Protein AF-A0A078JQC7-F1 (afdb_monomer)

Sequence (119 aa):
MILSKIAYSHFVVQSIFRSSDDMTVLDCFKEINLEELVTNPNGHFVHQSIVRRFQTLDVELCRNICSEIVSRKFDFELHDPGYQVFLTCKSVLLKIGKICDHTLLDSVFFLFLHIFTFL

Solvent-accessible surface area (backbone atoms only — not comparable to full-atom values): 6240 Å² total; per-residue (Å²): 79,78,49,35,54,36,84,74,43,18,55,59,51,29,45,40,41,72,71,52,56,70,67,63,37,54,59,55,49,75,51,49,62,65,74,71,15,34,73,24,90,41,8,17,61,30,50,48,31,46,48,61,37,24,58,74,75,38,52,64,62,28,48,53,57,25,50,56,48,48,75,44,48,80,83,18,74,88,37,70,42,24,37,54,37,33,54,49,26,51,53,48,52,55,51,52,50,53,52,52,53,50,54,50,47,52,55,51,48,50,53,51,52,58,57,65,74,76,109

Organism: Brassica napus (NCBI:txid3708)

Structure (mmCIF, N/CA/C/O backbone):
data_AF-A0A078JQC7-F1
#
_entry.id   AF-A0A078JQC7-F1
#
loop_
_atom_site.group_PDB
_atom_site.id
_atom_site.type_symbol
_atom_site.label_atom_id
_atom_site.label_alt_id
_atom_site.label_comp_id
_atom_site.label_asym_id
_atom_site.label_entity_id
_atom_site.label_seq_id
_atom_site.pdbx_PDB_ins_code
_atom_site.Cartn_x
_atom_site.Cartn_y
_atom_site.Cartn_z
_atom_site.occupancy
_atom_site.B_iso_or_equiv
_atom_site.auth_seq_id
_atom_site.auth_comp_id
_atom_site.auth_asym_id
_atom_site.auth_atom_id
_atom_site.pdbx_PDB_model_num
ATOM 1 N N . MET A 1 1 ? 5.475 -13.035 -1.194 1.00 73.38 1 MET A N 1
ATOM 2 C CA . MET A 1 1 ? 4.864 -13.826 -2.279 1.00 73.38 1 MET A CA 1
ATOM 3 C C . MET A 1 1 ? 5.419 -13.351 -3.611 1.00 73.38 1 MET A C 1
ATOM 5 O O . MET A 1 1 ? 5.260 -12.190 -3.945 1.00 73.38 1 MET A O 1
ATOM 9 N N . ILE A 1 2 ? 6.072 -14.223 -4.382 1.00 79.06 2 ILE A N 1
ATOM 10 C CA . ILE A 1 2 ? 6.739 -13.859 -5.650 1.00 79.06 2 ILE A CA 1
ATOM 11 C C . ILE A 1 2 ? 5.777 -13.191 -6.660 1.00 79.06 2 ILE A C 1
ATOM 13 O O . ILE A 1 2 ? 6.164 -12.251 -7.355 1.00 79.06 2 ILE A O 1
ATOM 17 N N . LEU A 1 3 ? 4.505 -13.608 -6.684 1.00 84.19 3 LEU A N 1
ATOM 18 C CA . LEU A 1 3 ? 3.489 -13.114 -7.624 1.00 84.19 3 LEU A CA 1
ATOM 19 C C . LEU A 1 3 ? 3.174 -11.616 -7.499 1.00 84.19 3 LEU A C 1
ATOM 21 O O . LEU A 1 3 ? 2.734 -11.014 -8.475 1.00 84.19 3 LEU A O 1
ATOM 25 N N . SER A 1 4 ? 3.418 -10.991 -6.343 1.00 82.62 4 SER A N 1
ATOM 26 C CA . SER A 1 4 ? 3.096 -9.572 -6.124 1.00 82.62 4 SER A CA 1
ATOM 27 C C . SER A 1 4 ? 3.972 -8.610 -6.930 1.00 82.62 4 SER A C 1
ATOM 29 O O . SER A 1 4 ? 3.619 -7.445 -7.072 1.00 82.62 4 SER A O 1
ATOM 31 N N . LYS A 1 5 ? 5.098 -9.087 -7.470 1.00 89.38 5 LYS A N 1
ATOM 32 C CA . LYS A 1 5 ? 6.096 -8.275 -8.186 1.00 89.38 5 LYS A CA 1
ATOM 33 C C . LYS A 1 5 ? 6.170 -8.590 -9.683 1.00 89.38 5 LYS A C 1
ATOM 35 O O . LYS A 1 5 ? 6.762 -7.835 -10.454 1.00 89.38 5 LYS A O 1
ATOM 40 N N . ILE A 1 6 ? 5.578 -9.707 -10.104 1.00 89.88 6 ILE A N 1
ATOM 41 C CA . ILE A 1 6 ? 5.627 -10.178 -11.490 1.00 89.88 6 ILE A CA 1
ATOM 42 C C . ILE A 1 6 ? 4.557 -9.462 -12.324 1.00 89.88 6 ILE A C 1
ATOM 44 O O . ILE A 1 6 ? 3.413 -9.277 -11.891 1.00 89.88 6 ILE A O 1
ATOM 48 N N . ALA A 1 7 ? 4.934 -9.077 -13.547 1.00 85.94 7 ALA A N 1
ATOM 49 C CA . ALA A 1 7 ? 4.023 -8.494 -14.526 1.00 85.94 7 ALA A CA 1
ATOM 50 C C . ALA A 1 7 ? 2.778 -9.378 -14.706 1.00 85.94 7 ALA A C 1
ATOM 52 O O . ALA A 1 7 ? 2.863 -10.605 -14.704 1.00 85.94 7 ALA A O 1
ATOM 53 N N . TYR A 1 8 ? 1.612 -8.745 -14.826 1.00 88.81 8 TYR A N 1
ATOM 54 C CA . TYR A 1 8 ? 0.280 -9.369 -14.883 1.00 88.81 8 TYR A CA 1
ATOM 55 C C . TYR A 1 8 ? -0.165 -10.149 -13.630 1.00 88.81 8 TYR A C 1
ATOM 57 O O . TYR A 1 8 ? -1.300 -9.994 -13.192 1.00 88.81 8 TYR A O 1
ATOM 65 N N . SER A 1 9 ? 0.718 -10.912 -12.984 1.00 92.38 9 SER A N 1
ATOM 66 C CA . SER A 1 9 ? 0.404 -11.680 -11.767 1.00 92.38 9 SER A CA 1
ATOM 67 C C . SER A 1 9 ? 0.034 -10.776 -10.590 1.00 92.38 9 SER A C 1
ATOM 69 O O . SER A 1 9 ? -0.860 -11.099 -9.809 1.00 92.38 9 SER A O 1
ATOM 71 N N . HIS A 1 10 ? 0.646 -9.593 -10.507 1.00 92.31 10 HIS A N 1
ATOM 72 C CA . HIS A 1 10 ? 0.306 -8.597 -9.494 1.00 92.31 10 HIS A CA 1
ATOM 73 C C . HIS A 1 10 ? -1.165 -8.128 -9.571 1.00 92.31 10 HIS A C 1
ATOM 75 O O . HIS A 1 10 ? -1.690 -7.647 -8.569 1.00 92.31 10 HIS A O 1
ATOM 81 N N . PHE A 1 11 ? -1.870 -8.281 -10.705 1.00 95.50 11 PHE A N 1
ATOM 82 C CA . PHE A 1 11 ? -3.313 -7.999 -10.785 1.00 95.50 11 PHE A CA 1
ATOM 83 C C . PHE A 1 11 ? -4.145 -9.000 -9.986 1.00 95.50 11 PHE A C 1
ATOM 85 O O . PHE A 1 11 ? -5.102 -8.599 -9.328 1.00 95.50 11 PHE A O 1
ATOM 92 N N . VAL A 1 12 ? -3.754 -10.278 -9.984 1.00 95.31 12 VAL A N 1
ATOM 93 C CA . VAL A 1 12 ? -4.419 -11.312 -9.177 1.00 95.31 12 VAL A CA 1
ATOM 94 C C . VAL A 1 12 ? -4.279 -10.969 -7.700 1.00 95.31 12 VAL A C 1
ATOM 96 O O . VAL A 1 12 ? -5.263 -10.943 -6.968 1.00 95.31 12 VAL A O 1
ATOM 99 N N . VAL A 1 13 ? -3.069 -10.595 -7.280 1.00 95.44 13 VAL A N 1
ATOM 100 C CA . VAL A 1 13 ? -2.801 -10.206 -5.891 1.00 95.44 13 VAL A CA 1
ATOM 101 C C . VAL A 1 13 ? -3.591 -8.955 -5.501 1.00 95.44 13 VAL A C 1
ATOM 103 O O . VAL A 1 13 ? -4.217 -8.929 -4.448 1.00 95.44 13 VAL A O 1
ATOM 106 N N . GLN A 1 14 ? -3.644 -7.935 -6.365 1.00 97.19 14 GLN A N 1
ATOM 107 C CA . GLN A 1 14 ? -4.507 -6.769 -6.139 1.00 97.19 14 GLN A CA 1
ATOM 108 C C . GLN A 1 14 ? -5.983 -7.159 -5.999 1.00 97.19 14 GLN A C 1
ATOM 110 O O . GLN A 1 14 ? -6.677 -6.589 -5.160 1.00 97.19 14 GLN A O 1
ATOM 115 N N . SER A 1 15 ? -6.465 -8.111 -6.803 1.00 97.06 15 SER A N 1
ATOM 116 C CA . SER A 1 15 ? -7.849 -8.587 -6.741 1.00 97.06 15 SER A CA 1
ATOM 117 C C . SER A 1 15 ? -8.164 -9.260 -5.408 1.00 97.06 15 SER A C 1
ATOM 119 O O . SER A 1 15 ? -9.243 -9.027 -4.871 1.00 97.06 15 SER A O 1
ATOM 121 N N . ILE A 1 16 ? -7.220 -10.024 -4.845 1.00 96.81 16 ILE A N 1
ATOM 122 C CA . ILE A 1 16 ? -7.374 -10.635 -3.517 1.00 96.81 16 ILE A CA 1
ATOM 123 C C . ILE A 1 16 ? -7.633 -9.545 -2.471 1.00 96.81 16 ILE A C 1
ATOM 125 O O . ILE A 1 16 ? -8.650 -9.569 -1.782 1.00 96.81 16 ILE A O 1
ATOM 129 N N . PHE A 1 17 ? -6.787 -8.512 -2.418 1.00 96.94 17 PHE A N 1
ATOM 130 C CA . PHE A 1 17 ? -6.963 -7.421 -1.450 1.00 96.94 17 PHE A CA 1
ATOM 131 C C . PHE A 1 17 ? -8.214 -6.570 -1.691 1.00 96.94 17 PHE A C 1
ATOM 133 O O . PHE A 1 17 ? -8.708 -5.944 -0.759 1.00 96.94 17 PHE A O 1
ATOM 140 N N . ARG A 1 18 ? -8.742 -6.520 -2.917 1.00 96.00 18 ARG A N 1
ATOM 141 C CA . ARG A 1 18 ? -9.932 -5.716 -3.236 1.00 96.00 18 ARG A CA 1
ATOM 142 C C . ARG A 1 18 ? -11.248 -6.437 -2.991 1.00 96.00 18 ARG A C 1
ATOM 144 O O . ARG A 1 18 ? -12.231 -5.765 -2.696 1.00 96.00 18 ARG A O 1
ATOM 151 N N . SER A 1 19 ? -11.287 -7.751 -3.191 1.00 95.62 19 SER A N 1
ATOM 152 C CA . SER A 1 19 ? -12.556 -8.460 -3.398 1.00 95.62 19 SER A CA 1
ATOM 153 C C . SER A 1 19 ? -12.696 -9.758 -2.615 1.00 95.62 19 SER A C 1
ATOM 155 O O . SER A 1 19 ? -13.802 -10.288 -2.561 1.00 95.62 19 SER A O 1
ATOM 157 N N . SER A 1 20 ? -11.624 -10.277 -2.019 1.00 97.25 20 SER A N 1
ATOM 158 C CA . SER A 1 20 ? -11.719 -11.471 -1.182 1.00 97.25 20 SER A CA 1
ATOM 159 C C . SER A 1 20 ? -12.245 -11.146 0.216 1.00 97.25 20 SER A C 1
ATOM 161 O O . SER A 1 20 ? -12.166 -10.007 0.698 1.00 97.25 20 SER A O 1
ATOM 163 N N . ASP A 1 21 ? -12.769 -12.179 0.867 1.00 97.81 21 ASP A N 1
ATOM 164 C CA . ASP A 1 21 ? -13.162 -12.148 2.269 1.00 97.81 21 ASP A CA 1
ATOM 165 C C . ASP A 1 21 ? -11.969 -11.841 3.193 1.00 97.81 21 ASP A C 1
ATOM 167 O O . ASP A 1 21 ? -10.800 -11.964 2.814 1.00 97.81 21 ASP A O 1
ATOM 171 N N . ASP A 1 22 ? -12.280 -11.423 4.417 1.00 97.94 22 ASP A N 1
ATOM 172 C CA . ASP A 1 22 ? -11.288 -10.953 5.385 1.00 97.94 22 ASP A CA 1
ATOM 173 C C . ASP A 1 22 ? -10.260 -12.036 5.752 1.00 97.94 22 ASP A C 1
ATOM 175 O O . ASP A 1 22 ? -9.075 -11.727 5.880 1.00 97.94 22 ASP A O 1
ATOM 179 N N . MET A 1 23 ? -10.669 -13.307 5.852 1.00 97.25 23 MET A N 1
ATOM 180 C CA . MET A 1 23 ? -9.759 -14.407 6.191 1.00 97.25 23 MET A CA 1
ATOM 181 C C . MET A 1 23 ? -8.734 -14.635 5.081 1.00 97.25 23 MET A C 1
ATOM 183 O O . MET A 1 23 ? -7.532 -14.661 5.346 1.00 97.25 23 MET A O 1
ATOM 187 N N . THR A 1 24 ? -9.189 -14.699 3.828 1.00 97.06 24 THR A N 1
ATOM 188 C CA . THR A 1 24 ? -8.301 -14.822 2.664 1.00 97.06 24 THR A CA 1
ATOM 189 C C . THR A 1 24 ? -7.323 -13.647 2.568 1.00 97.06 24 THR A C 1
ATOM 191 O O . THR A 1 24 ? -6.147 -13.835 2.248 1.00 97.06 24 THR A O 1
ATOM 194 N N . VAL A 1 25 ? -7.780 -12.422 2.856 1.00 97.62 25 VAL A N 1
ATOM 195 C CA . VAL A 1 25 ? -6.921 -11.227 2.870 1.00 97.62 25 VAL A CA 1
ATOM 196 C C . VAL A 1 25 ? -5.832 -11.338 3.935 1.00 97.62 25 VAL A C 1
ATOM 198 O O . VAL A 1 25 ? -4.666 -11.074 3.634 1.00 97.62 25 VAL A O 1
ATOM 201 N N . LEU A 1 26 ? -6.190 -11.735 5.158 1.00 97.12 26 LEU A N 1
ATOM 202 C CA . LEU A 1 26 ? -5.245 -11.874 6.267 1.00 97.12 26 LEU A CA 1
ATOM 203 C C . LEU A 1 26 ? -4.215 -12.975 6.006 1.00 97.12 26 LEU A C 1
ATOM 205 O O . LEU A 1 26 ? -3.029 -12.775 6.265 1.00 97.12 26 LEU A O 1
ATOM 209 N N . ASP A 1 27 ? -4.637 -14.112 5.456 1.00 96.06 27 ASP A N 1
ATOM 210 C CA . ASP A 1 27 ? -3.720 -15.200 5.114 1.00 96.06 27 ASP A CA 1
ATOM 211 C C . ASP A 1 27 ? -2.784 -14.814 3.969 1.00 96.06 27 ASP A C 1
ATOM 213 O O . ASP A 1 27 ? -1.576 -15.027 4.061 1.00 96.06 27 ASP A O 1
ATOM 217 N N . CYS A 1 28 ? -3.298 -14.151 2.930 1.00 95.50 28 CYS A N 1
ATOM 218 C CA . CYS A 1 28 ? -2.458 -13.635 1.852 1.00 95.50 28 CYS A CA 1
ATOM 219 C C . CYS A 1 28 ? -1.452 -12.592 2.362 1.00 95.50 28 CYS A C 1
ATOM 221 O O . CYS A 1 28 ? -0.305 -12.571 1.916 1.00 95.50 28 CYS A O 1
ATOM 223 N N . PHE A 1 29 ? -1.855 -11.739 3.308 1.00 96.19 29 PHE A N 1
ATOM 224 C CA . PHE A 1 29 ? -0.996 -10.700 3.872 1.00 96.19 29 PHE A CA 1
ATOM 225 C C . PHE A 1 29 ? 0.221 -11.266 4.617 1.00 96.19 29 PHE A C 1
ATOM 227 O O . PHE A 1 29 ? 1.315 -10.728 4.458 1.00 96.19 29 PHE A O 1
ATOM 234 N N . LYS A 1 30 ? 0.070 -12.377 5.354 1.00 94.88 30 LYS A N 1
ATOM 235 C CA . LYS A 1 30 ? 1.183 -13.045 6.068 1.00 94.88 30 LYS A CA 1
ATOM 236 C C . LYS A 1 30 ? 2.328 -13.452 5.140 1.00 94.88 30 LYS A C 1
ATOM 238 O O . LYS A 1 30 ? 3.484 -13.461 5.546 1.00 94.88 30 LYS A O 1
ATOM 243 N N . GLU A 1 31 ? 2.010 -13.745 3.883 1.00 94.12 31 GLU A N 1
ATOM 244 C CA . GLU A 1 31 ? 2.978 -14.158 2.869 1.00 94.12 31 GLU A CA 1
ATOM 245 C C . GLU A 1 31 ? 3.646 -12.971 2.157 1.00 94.12 31 GLU A C 1
ATOM 247 O O . GLU A 1 31 ? 4.463 -13.168 1.252 1.00 94.12 31 GLU A O 1
ATOM 252 N N . ILE A 1 32 ? 3.295 -11.721 2.477 1.00 93.12 32 ILE A N 1
ATOM 253 C CA . ILE A 1 32 ? 3.787 -10.529 1.779 1.00 93.12 32 ILE A CA 1
ATOM 254 C C . ILE A 1 32 ? 4.904 -9.842 2.560 1.00 93.12 32 ILE A C 1
ATOM 256 O O . ILE A 1 32 ? 4.734 -9.420 3.696 1.00 93.12 32 ILE A O 1
ATOM 260 N N . ASN A 1 33 ? 6.030 -9.625 1.879 1.00 93.06 33 ASN A N 1
ATOM 261 C CA . ASN A 1 33 ? 7.047 -8.680 2.318 1.00 93.06 33 ASN A CA 1
ATOM 262 C C . ASN A 1 33 ? 6.705 -7.293 1.753 1.00 93.06 33 ASN A C 1
ATOM 264 O O . ASN A 1 33 ? 6.865 -7.075 0.551 1.00 93.06 33 ASN A O 1
ATOM 268 N N . LEU A 1 34 ? 6.193 -6.393 2.598 1.00 92.38 34 LEU A N 1
ATOM 269 C CA . LEU A 1 34 ? 5.750 -5.053 2.195 1.00 92.38 34 LEU A CA 1
ATOM 270 C C . LEU A 1 34 ? 6.884 -4.189 1.644 1.00 92.38 34 LEU A C 1
ATOM 272 O O . LEU A 1 34 ? 6.682 -3.511 0.638 1.00 92.38 34 LEU A O 1
ATOM 276 N N . GLU A 1 35 ? 8.066 -4.255 2.255 1.00 91.00 35 GLU A N 1
ATOM 277 C CA . GLU A 1 35 ? 9.206 -3.408 1.893 1.00 91.00 35 GLU A CA 1
ATOM 278 C C . GLU A 1 35 ? 9.640 -3.650 0.442 1.00 91.00 35 GLU A C 1
ATOM 280 O O . GLU A 1 35 ? 9.838 -2.720 -0.338 1.00 91.00 35 GLU A O 1
ATOM 285 N N . GLU A 1 36 ? 9.670 -4.918 0.028 1.00 91.81 36 GLU A N 1
ATOM 286 C CA . GLU A 1 36 ? 10.002 -5.300 -1.346 1.00 91.81 36 GLU A CA 1
ATOM 287 C C . GLU A 1 36 ? 8.977 -4.827 -2.387 1.00 91.81 36 GLU A C 1
ATOM 289 O O . GLU A 1 36 ? 9.264 -4.854 -3.586 1.00 91.81 36 GLU A O 1
ATOM 294 N N . LEU A 1 37 ? 7.767 -4.443 -1.972 1.00 94.75 37 LEU A N 1
ATOM 295 C CA . LEU A 1 37 ? 6.746 -3.950 -2.891 1.00 94.75 37 LEU A CA 1
ATOM 296 C C . LEU A 1 37 ? 6.931 -2.473 -3.216 1.00 94.75 37 LEU A C 1
ATOM 298 O O . LEU A 1 37 ? 6.611 -2.071 -4.333 1.00 94.75 37 LEU A O 1
ATOM 302 N N . VAL A 1 38 ? 7.427 -1.678 -2.266 1.00 93.94 38 VAL A N 1
ATOM 303 C CA . VAL A 1 38 ? 7.446 -0.211 -2.356 1.00 93.94 38 VAL A CA 1
ATOM 304 C C . VAL A 1 38 ? 8.248 0.262 -3.562 1.00 93.94 38 VAL A C 1
ATOM 306 O O . VAL A 1 38 ? 7.793 1.103 -4.336 1.00 93.94 38 VAL A O 1
ATOM 309 N N . THR A 1 39 ? 9.425 -0.326 -3.759 1.00 88.88 39 THR A N 1
ATOM 310 C CA . THR A 1 39 ? 10.342 0.024 -4.848 1.00 88.88 39 THR A CA 1
ATOM 311 C C . THR A 1 39 ? 10.146 -0.842 -6.092 1.00 88.88 39 THR A C 1
ATOM 313 O O . THR A 1 39 ? 10.809 -0.653 -7.108 1.00 88.88 39 THR A O 1
ATOM 316 N N . ASN A 1 40 ? 9.205 -1.789 -6.074 1.00 93.56 40 ASN A N 1
ATOM 317 C CA . ASN A 1 40 ? 8.973 -2.644 -7.226 1.00 93.56 40 ASN A CA 1
ATOM 318 C C . ASN A 1 40 ? 8.004 -1.992 -8.240 1.00 93.56 40 ASN A C 1
ATOM 320 O O . ASN A 1 40 ? 6.900 -1.584 -7.858 1.00 93.56 40 ASN A O 1
ATOM 324 N N . PRO A 1 41 ? 8.336 -1.984 -9.549 1.00 93.25 41 PRO A N 1
ATOM 325 C CA . PRO A 1 41 ? 7.484 -1.399 -10.588 1.00 93.25 41 PRO A CA 1
ATOM 326 C C . PRO A 1 41 ? 6.055 -1.950 -10.647 1.00 93.25 41 PRO A C 1
ATOM 328 O O . PRO A 1 41 ? 5.153 -1.219 -11.027 1.00 93.25 41 PRO A O 1
ATOM 331 N N . ASN A 1 42 ? 5.817 -3.199 -10.239 1.00 94.94 42 ASN A N 1
ATOM 332 C CA . ASN A 1 42 ? 4.470 -3.781 -10.164 1.00 94.94 42 ASN A CA 1
ATOM 333 C C . ASN A 1 42 ? 3.972 -3.905 -8.716 1.00 94.94 42 ASN A C 1
ATOM 335 O O . ASN A 1 42 ? 2.780 -3.756 -8.443 1.00 94.94 42 ASN A O 1
ATOM 339 N N . GLY A 1 43 ? 4.890 -4.168 -7.782 1.00 95.19 43 GLY A N 1
ATOM 340 C CA . GLY A 1 43 ? 4.585 -4.373 -6.368 1.00 95.19 43 GLY A CA 1
ATOM 341 C C . GLY A 1 43 ? 3.940 -3.161 -5.713 1.00 95.19 43 GLY A C 1
ATOM 342 O O . GLY A 1 43 ? 3.045 -3.332 -4.886 1.00 95.19 43 GLY A O 1
ATOM 343 N N . HIS A 1 44 ? 4.287 -1.946 -6.138 1.00 95.94 44 HIS A N 1
ATOM 344 C CA . HIS A 1 44 ? 3.720 -0.738 -5.546 1.00 95.94 44 HIS A CA 1
ATOM 345 C C . HIS A 1 44 ? 2.187 -0.672 -5.699 1.00 95.94 44 HIS A C 1
ATOM 347 O O . HIS A 1 44 ? 1.497 -0.230 -4.782 1.00 95.94 44 HIS A O 1
ATOM 353 N N . PHE A 1 45 ? 1.615 -1.205 -6.788 1.00 97.19 45 PHE A N 1
ATOM 354 C CA . PHE A 1 45 ? 0.158 -1.314 -6.956 1.00 97.19 45 PHE A CA 1
ATOM 355 C C . PHE A 1 45 ? -0.487 -2.290 -5.962 1.00 97.19 45 PHE A C 1
ATOM 357 O O . PHE A 1 45 ? -1.605 -2.064 -5.479 1.00 97.19 45 PHE A O 1
ATOM 364 N N . VAL A 1 46 ? 0.214 -3.381 -5.638 1.00 97.50 46 VAL A N 1
ATOM 365 C CA . VAL A 1 46 ? -0.212 -4.332 -4.603 1.00 97.50 46 VAL A CA 1
ATOM 366 C C . VAL A 1 46 ? -0.155 -3.655 -3.239 1.00 97.50 46 VAL A C 1
ATOM 368 O O . VAL A 1 46 ? -1.153 -3.684 -2.525 1.00 97.50 46 VAL A O 1
ATOM 371 N N . HIS A 1 47 ? 0.936 -2.953 -2.921 1.00 97.44 47 HIS A N 1
ATOM 372 C CA . HIS A 1 47 ? 1.061 -2.198 -1.672 1.00 97.44 47 HIS A CA 1
ATOM 373 C C . HIS A 1 47 ? -0.075 -1.179 -1.504 1.00 97.44 47 HIS A C 1
ATOM 375 O O . HIS A 1 47 ? -0.687 -1.086 -0.441 1.00 97.44 47 HIS A O 1
ATOM 381 N N . GLN A 1 48 ? -0.412 -0.431 -2.557 1.00 97.50 48 GLN A N 1
ATOM 382 C CA . GLN A 1 48 ? -1.545 0.497 -2.520 1.00 97.50 48 GLN A CA 1
ATOM 383 C C . GLN A 1 48 ? -2.877 -0.216 -2.258 1.00 97.50 48 GLN A C 1
ATOM 385 O O . GLN A 1 48 ? -3.732 0.318 -1.553 1.00 97.50 48 GLN A O 1
ATOM 390 N N . SER A 1 49 ? -3.071 -1.409 -2.823 1.00 97.69 49 SER A N 1
ATOM 391 C CA . SER A 1 49 ? -4.294 -2.194 -2.620 1.00 97.69 49 SER A CA 1
ATOM 392 C C . SER A 1 49 ? -4.381 -2.742 -1.193 1.00 97.69 49 SER A C 1
ATOM 394 O O . SER A 1 49 ? -5.452 -2.674 -0.598 1.00 97.69 49 SER A O 1
ATOM 396 N N . ILE A 1 50 ? -3.255 -3.178 -0.618 1.00 97.94 50 ILE A N 1
ATOM 397 C CA . ILE A 1 50 ? -3.144 -3.570 0.794 1.00 97.94 50 ILE A CA 1
ATOM 398 C C . ILE A 1 50 ? -3.545 -2.399 1.689 1.00 97.94 50 ILE A C 1
ATOM 400 O O . ILE A 1 50 ? -4.495 -2.513 2.456 1.00 97.94 50 ILE A O 1
ATOM 404 N N . VAL A 1 51 ? -2.889 -1.245 1.540 1.00 97.62 51 VAL A N 1
ATOM 405 C CA . VAL A 1 51 ? -3.167 -0.055 2.360 1.00 97.62 51 VAL A CA 1
ATOM 406 C C . VAL A 1 51 ? -4.647 0.339 2.295 1.00 97.62 51 VAL A C 1
ATOM 408 O O . VAL A 1 51 ? -5.265 0.606 3.320 1.00 97.62 51 VAL A O 1
ATOM 411 N N . ARG A 1 52 ? -5.258 0.319 1.105 1.00 96.44 52 ARG A N 1
ATOM 412 C CA . ARG A 1 52 ? -6.691 0.625 0.951 1.00 96.44 52 ARG A CA 1
ATOM 413 C C . ARG A 1 52 ? -7.598 -0.404 1.626 1.00 96.44 52 ARG A C 1
ATOM 415 O O . ARG A 1 52 ? -8.624 -0.013 2.167 1.00 96.44 52 ARG A O 1
ATOM 422 N N . ARG A 1 53 ? -7.245 -1.693 1.602 1.00 96.81 53 ARG A N 1
ATOM 423 C CA . ARG A 1 53 ? -8.034 -2.749 2.254 1.00 96.81 53 ARG A CA 1
ATOM 424 C C . ARG A 1 53 ? -7.948 -2.662 3.772 1.00 96.81 53 ARG A C 1
ATOM 426 O O . ARG A 1 53 ? -8.967 -2.732 4.456 1.00 96.81 53 ARG A O 1
ATOM 433 N N . PHE A 1 54 ? -6.741 -2.464 4.290 1.00 97.25 54 PHE A N 1
ATOM 434 C CA . PHE A 1 54 ? -6.515 -2.341 5.724 1.00 97.25 54 PHE A CA 1
ATOM 435 C C . PHE A 1 54 ? -7.052 -1.028 6.293 1.00 97.25 54 PHE A C 1
ATOM 437 O O . PHE A 1 54 ? -7.402 -0.997 7.463 1.00 97.25 54 PHE A O 1
ATOM 444 N N . GLN A 1 55 ? -7.268 0.007 5.470 1.00 95.44 55 GLN A N 1
ATOM 445 C CA . GLN A 1 55 ? -7.976 1.219 5.896 1.00 95.44 55 GLN A CA 1
ATOM 446 C C . GLN A 1 55 ? -9.340 0.920 6.550 1.00 95.44 55 GLN A C 1
ATOM 448 O O . GLN A 1 55 ? -9.780 1.698 7.391 1.00 95.44 55 GLN A O 1
ATOM 453 N N . THR A 1 56 ? -10.014 -0.172 6.175 1.00 93.75 56 THR A N 1
ATOM 454 C CA . THR A 1 56 ? -11.292 -0.582 6.781 1.00 93.75 56 THR A CA 1
ATOM 455 C C . THR A 1 56 ? -11.194 -1.867 7.594 1.00 93.75 56 THR A C 1
ATOM 457 O O . THR A 1 56 ? -11.952 -2.026 8.541 1.00 93.75 56 THR A O 1
ATOM 460 N N . LEU A 1 57 ? -10.309 -2.792 7.209 1.00 95.44 57 LEU A N 1
ATOM 461 C CA . LEU A 1 57 ? -10.185 -4.097 7.864 1.00 95.44 57 LEU A CA 1
ATOM 462 C C . LEU A 1 57 ? -9.456 -4.012 9.215 1.00 95.44 57 LEU A C 1
ATOM 464 O O . LEU A 1 57 ? -9.875 -4.651 10.171 1.00 95.44 57 LEU A O 1
ATOM 468 N N . ASP A 1 58 ? -8.385 -3.219 9.292 1.00 96.31 58 ASP A N 1
ATOM 469 C CA . ASP A 1 58 ? -7.614 -2.990 10.517 1.00 96.31 58 ASP A CA 1
ATOM 470 C C . ASP A 1 58 ? -6.935 -1.615 10.433 1.00 96.31 58 ASP A C 1
ATOM 472 O O . ASP A 1 58 ? -5.860 -1.430 9.847 1.00 96.31 58 ASP A O 1
ATOM 476 N N . VAL A 1 59 ? -7.621 -0.620 10.997 1.00 95.56 59 VAL A N 1
ATOM 477 C CA . VAL A 1 59 ? -7.228 0.793 10.925 1.00 95.56 59 VAL A CA 1
ATOM 478 C C . VAL A 1 59 ? -5.891 1.043 11.622 1.00 95.56 59 VAL A C 1
ATOM 480 O O . VAL A 1 59 ? -5.134 1.917 11.191 1.00 95.56 59 VAL A O 1
ATOM 483 N N . GLU A 1 60 ? -5.589 0.307 12.692 1.00 94.62 60 GLU A N 1
ATOM 484 C CA . GLU A 1 60 ? -4.356 0.478 13.457 1.00 94.62 60 GLU A CA 1
ATOM 485 C C . GLU A 1 60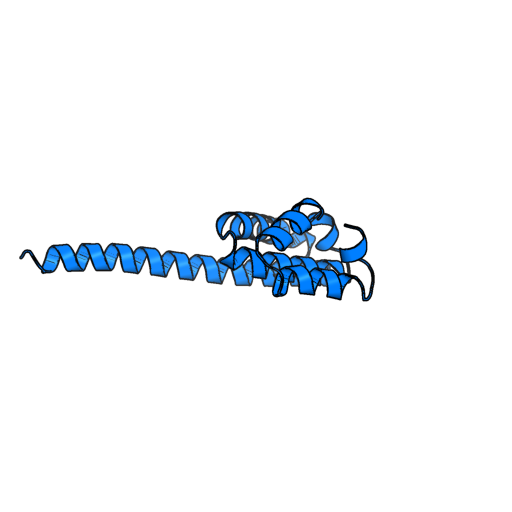 ? -3.159 -0.042 1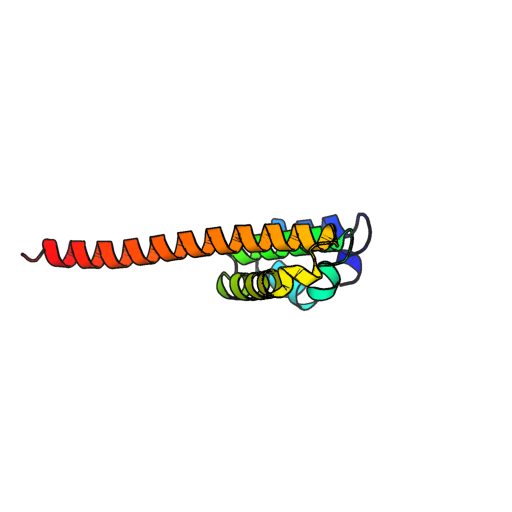2.662 1.00 94.62 60 GLU A C 1
ATOM 487 O O . GLU A 1 60 ? -2.199 0.703 12.441 1.00 94.62 60 GLU A O 1
ATOM 492 N N . LEU A 1 61 ? -3.259 -1.257 12.115 1.00 95.50 61 LEU A N 1
ATOM 493 C CA . LEU A 1 61 ? -2.240 -1.799 11.219 1.00 95.50 61 LEU A CA 1
ATOM 494 C C . LEU A 1 61 ? -2.034 -0.895 9.996 1.00 95.50 61 LEU A C 1
ATOM 496 O O . LEU A 1 61 ? -0.899 -0.573 9.637 1.00 95.50 61 LEU A O 1
ATOM 500 N N . CYS A 1 62 ? -3.123 -0.419 9.385 1.00 97.50 62 CYS A N 1
ATOM 501 C CA . CYS A 1 62 ? -3.049 0.518 8.268 1.00 97.50 62 CYS A CA 1
ATOM 502 C C . CYS A 1 62 ? -2.306 1.807 8.642 1.00 97.50 62 CYS A C 1
ATOM 504 O O . CYS A 1 62 ? -1.489 2.301 7.858 1.00 97.50 62 CYS A O 1
ATOM 506 N N . ARG A 1 63 ? -2.585 2.366 9.827 1.00 96.06 63 ARG A N 1
ATOM 507 C CA . ARG A 1 63 ? -1.923 3.574 10.331 1.00 96.06 63 ARG A CA 1
ATOM 508 C C . ARG A 1 63 ? -0.431 3.337 10.523 1.00 96.06 63 ARG A C 1
ATOM 510 O O . ARG A 1 63 ? 0.349 4.197 10.116 1.00 96.06 63 ARG A O 1
ATOM 517 N N . ASN A 1 64 ? -0.043 2.192 11.077 1.00 95.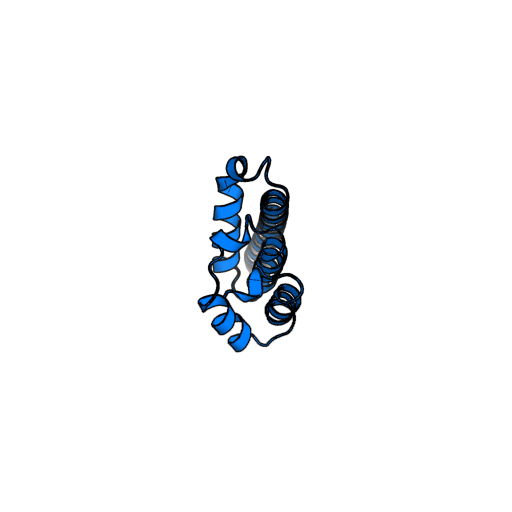81 64 ASN A N 1
ATOM 518 C CA . ASN A 1 64 ? 1.357 1.837 11.302 1.00 95.81 64 ASN A CA 1
ATOM 519 C C . ASN A 1 64 ? 2.120 1.742 9.974 1.00 95.81 64 ASN A C 1
ATOM 521 O O . ASN A 1 64 ? 3.089 2.477 9.783 1.00 95.81 64 ASN A O 1
ATOM 525 N N . ILE A 1 65 ? 1.605 0.961 9.015 1.00 96.44 65 ILE A N 1
ATOM 526 C CA . ILE A 1 65 ? 2.195 0.822 7.670 1.00 96.44 65 ILE A CA 1
ATOM 527 C C . ILE A 1 65 ? 2.340 2.193 6.998 1.00 96.44 65 ILE A C 1
ATOM 529 O O . ILE A 1 65 ? 3.401 2.545 6.484 1.00 96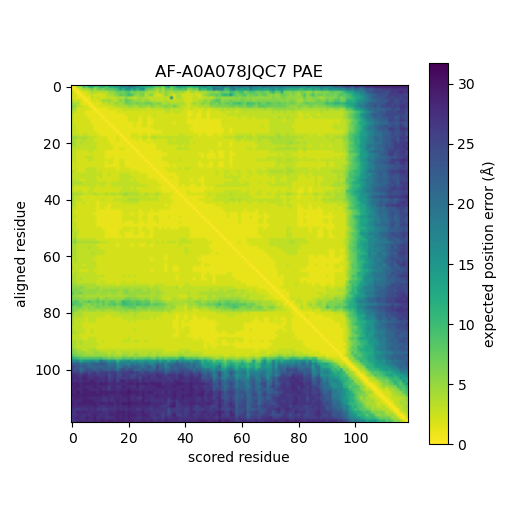.44 65 ILE A O 1
ATOM 533 N N . CYS A 1 66 ? 1.277 3.002 7.000 1.00 97.12 66 CYS A N 1
ATOM 534 C CA . CYS A 1 66 ? 1.319 4.292 6.318 1.00 97.12 66 CYS A CA 1
ATOM 535 C C . CYS A 1 66 ? 2.282 5.280 6.987 1.00 97.12 66 CYS A C 1
ATOM 537 O O . CYS A 1 66 ? 2.924 6.065 6.289 1.00 97.12 66 CYS A O 1
ATOM 539 N N . SER A 1 67 ? 2.366 5.271 8.321 1.00 94.56 67 SER A N 1
ATOM 540 C CA . SER A 1 67 ? 3.243 6.176 9.074 1.00 94.56 67 SER A CA 1
ATOM 541 C C . SER A 1 67 ? 4.713 5.847 8.833 1.00 94.56 67 SER A C 1
ATOM 543 O O . SER A 1 67 ? 5.511 6.765 8.644 1.00 94.56 67 SER A O 1
ATOM 545 N N . GLU A 1 68 ? 5.054 4.559 8.747 1.00 95.25 68 GLU A N 1
ATOM 546 C CA . GLU A 1 68 ? 6.400 4.107 8.395 1.00 95.25 68 GLU A CA 1
ATOM 547 C C . GLU A 1 68 ? 6.821 4.652 7.021 1.00 95.25 68 GLU A C 1
ATOM 549 O O . GLU A 1 68 ? 7.826 5.359 6.918 1.00 95.25 68 GLU A O 1
ATOM 554 N N . ILE A 1 69 ? 6.000 4.446 5.985 1.00 95.31 69 ILE A N 1
ATOM 555 C CA . ILE A 1 69 ? 6.284 4.948 4.630 1.00 95.31 69 ILE A CA 1
ATOM 556 C C . ILE A 1 69 ? 6.412 6.477 4.601 1.00 95.31 69 ILE A C 1
ATOM 558 O O . ILE A 1 69 ? 7.307 7.018 3.952 1.00 95.31 69 ILE A O 1
ATOM 562 N N . VAL A 1 70 ? 5.524 7.201 5.290 1.00 94.88 70 VAL A N 1
ATOM 563 C CA . VAL A 1 70 ? 5.543 8.672 5.289 1.00 94.88 70 VAL A CA 1
ATOM 564 C C . VAL A 1 70 ? 6.772 9.231 6.004 1.00 94.88 70 VAL A C 1
ATOM 566 O O . VAL A 1 70 ? 7.310 10.246 5.555 1.00 94.88 70 VAL A O 1
ATOM 569 N N . SER A 1 71 ? 7.256 8.567 7.058 1.00 92.94 71 SER A N 1
ATOM 570 C CA . SER A 1 71 ? 8.482 8.977 7.758 1.00 92.94 71 SER A CA 1
ATOM 571 C C . SER A 1 71 ? 9.736 8.872 6.880 1.00 92.94 71 SER A C 1
ATOM 573 O O . SER A 1 71 ? 10.693 9.618 7.073 1.00 92.94 71 SER A O 1
ATOM 575 N N . ARG A 1 72 ? 9.688 8.022 5.848 1.00 91.25 72 ARG A N 1
ATOM 576 C CA . ARG A 1 72 ? 10.766 7.750 4.889 1.00 91.25 72 ARG A CA 1
ATOM 577 C C . ARG A 1 72 ? 10.618 8.503 3.563 1.00 91.25 72 ARG A C 1
ATOM 579 O O . ARG A 1 72 ? 11.112 8.053 2.537 1.00 91.25 72 ARG A O 1
ATOM 586 N N . LYS A 1 73 ? 9.954 9.671 3.550 1.00 88.81 73 LYS A N 1
ATOM 587 C CA . LYS A 1 73 ? 9.711 10.474 2.326 1.00 88.81 73 LYS A CA 1
ATOM 588 C C . LYS A 1 73 ? 10.949 10.581 1.419 1.00 88.81 73 LYS A C 1
ATOM 590 O O . LYS A 1 73 ? 10.828 10.428 0.205 1.00 88.81 73 LYS A O 1
ATOM 595 N N . PHE A 1 74 ? 12.106 10.890 2.003 1.00 89.69 74 PHE A N 1
ATOM 596 C CA . PHE A 1 74 ? 13.336 11.152 1.254 1.00 89.69 74 PHE A CA 1
ATOM 597 C C . PHE A 1 74 ? 13.878 9.911 0.533 1.00 89.69 74 PHE A C 1
ATOM 599 O O . PHE A 1 74 ? 14.468 10.058 -0.533 1.00 89.69 74 PHE A O 1
ATOM 606 N N . ASP A 1 75 ? 13.591 8.706 1.032 1.00 90.19 75 ASP A N 1
ATOM 607 C CA . ASP A 1 75 ? 13.992 7.445 0.394 1.00 90.19 75 ASP A CA 1
ATOM 608 C C . ASP A 1 75 ? 13.291 7.244 -0.961 1.00 90.19 75 ASP A C 1
ATOM 610 O O . ASP A 1 75 ? 13.787 6.529 -1.832 1.00 90.19 75 ASP A O 1
ATOM 614 N N . PHE A 1 76 ? 12.128 7.876 -1.152 1.00 89.88 76 PHE A N 1
ATOM 615 C CA . PHE A 1 76 ? 11.256 7.649 -2.304 1.00 89.88 76 PHE A CA 1
ATOM 616 C C . PHE A 1 76 ? 11.149 8.840 -3.255 1.00 89.88 76 PHE A C 1
ATOM 618 O O . PHE A 1 76 ? 10.515 8.715 -4.297 1.00 89.88 76 PHE A O 1
ATOM 625 N N . GLU A 1 77 ? 11.743 9.991 -2.929 1.00 84.06 77 GLU A N 1
ATOM 626 C CA . GLU A 1 77 ? 11.536 11.250 -3.664 1.00 84.06 77 GLU A CA 1
ATOM 627 C C . GLU A 1 77 ? 11.950 11.171 -5.142 1.00 84.06 77 GLU A C 1
ATOM 629 O O . GLU A 1 77 ? 11.345 11.829 -5.983 1.00 84.06 77 GLU A O 1
ATOM 634 N N . LEU A 1 78 ? 12.931 10.323 -5.462 1.00 89.12 78 LEU A N 1
ATOM 635 C CA . LEU A 1 78 ? 13.419 10.082 -6.825 1.00 89.12 78 LEU A CA 1
ATOM 636 C C . LEU A 1 78 ? 13.006 8.711 -7.386 1.00 89.12 78 LEU A C 1
ATOM 638 O O . LEU A 1 78 ? 13.462 8.322 -8.459 1.00 89.12 78 LEU A O 1
ATOM 642 N N . HIS A 1 79 ? 12.179 7.954 -6.660 1.00 88.75 79 HIS A N 1
ATOM 643 C CA . HIS A 1 79 ? 11.795 6.595 -7.024 1.00 88.75 79 HIS A CA 1
ATOM 644 C C . HIS A 1 79 ? 10.299 6.530 -7.341 1.00 88.75 79 HIS A C 1
ATOM 646 O O . HIS A 1 79 ? 9.488 6.276 -6.449 1.00 88.75 79 HIS A O 1
ATOM 652 N N . ASP A 1 80 ? 9.934 6.697 -8.615 1.00 91.31 80 ASP A N 1
ATOM 653 C CA . ASP A 1 80 ? 8.544 6.805 -9.092 1.00 91.31 80 ASP A CA 1
ATOM 654 C C . ASP A 1 80 ? 7.555 5.826 -8.415 1.00 91.31 80 ASP A C 1
ATOM 656 O O . ASP A 1 80 ? 6.603 6.300 -7.786 1.00 91.31 80 ASP A O 1
ATOM 660 N N . PRO A 1 81 ? 7.766 4.488 -8.419 1.00 93.50 81 PRO A N 1
ATOM 661 C CA . PRO A 1 81 ? 6.885 3.554 -7.706 1.00 93.50 81 PRO A CA 1
ATOM 662 C C . PRO A 1 81 ? 6.727 3.851 -6.209 1.00 93.50 81 PRO A C 1
ATOM 664 O O . PRO A 1 81 ? 5.615 3.841 -5.680 1.00 93.50 81 PRO A O 1
ATOM 667 N N . GLY A 1 82 ? 7.834 4.169 -5.537 1.00 94.69 82 GLY A N 1
ATOM 668 C CA . GLY A 1 82 ? 7.874 4.400 -4.095 1.00 94.69 82 GLY A CA 1
ATOM 669 C C . GLY A 1 82 ? 7.187 5.711 -3.743 1.00 94.69 82 GLY A C 1
ATOM 670 O O . GLY A 1 82 ? 6.404 5.771 -2.795 1.00 94.69 82 GLY A O 1
ATOM 671 N N . TYR A 1 83 ? 7.380 6.741 -4.570 1.00 95.31 83 TYR A N 1
ATOM 672 C CA . TYR A 1 83 ? 6.706 8.020 -4.411 1.00 95.31 83 TYR A CA 1
ATOM 673 C C . TYR A 1 83 ? 5.182 7.877 -4.525 1.00 95.31 83 TYR A C 1
ATOM 675 O O . TYR A 1 83 ? 4.437 8.472 -3.745 1.00 95.31 83 TYR A O 1
ATOM 683 N N . GLN A 1 84 ? 4.689 7.019 -5.425 1.00 96.06 84 GLN A N 1
ATOM 684 C CA . GLN A 1 84 ? 3.255 6.719 -5.519 1.00 96.06 84 GLN A CA 1
ATOM 685 C C . GLN A 1 84 ? 2.713 6.005 -4.268 1.00 96.06 84 GLN A C 1
ATOM 687 O O . GLN A 1 84 ? 1.588 6.283 -3.827 1.00 96.06 84 GLN A O 1
ATOM 692 N N . VAL A 1 85 ? 3.496 5.105 -3.658 1.00 96.88 85 VAL A N 1
ATOM 693 C CA . VAL A 1 85 ? 3.135 4.500 -2.362 1.00 96.88 85 VAL A CA 1
ATOM 694 C C . VAL A 1 85 ? 3.095 5.562 -1.267 1.00 96.88 85 VAL A C 1
ATOM 696 O O . VAL A 1 85 ? 2.111 5.618 -0.525 1.00 96.88 85 VAL A O 1
ATOM 699 N N . PHE A 1 86 ? 4.094 6.446 -1.209 1.00 96.44 86 PHE A N 1
ATOM 700 C CA . PHE A 1 86 ? 4.134 7.568 -0.271 1.00 96.44 86 PHE A CA 1
ATOM 701 C C . PHE A 1 86 ? 2.885 8.451 -0.376 1.00 96.44 86 PHE A C 1
ATOM 703 O O . PHE A 1 86 ? 2.216 8.697 0.630 1.00 96.44 86 PHE A O 1
ATOM 710 N N . LEU A 1 87 ? 2.516 8.882 -1.588 1.00 96.12 87 LEU A N 1
ATOM 711 C CA . LEU A 1 87 ? 1.322 9.702 -1.810 1.00 96.12 87 LEU A CA 1
ATOM 712 C C . LEU A 1 87 ? 0.043 8.987 -1.356 1.00 96.12 87 LEU A C 1
ATOM 714 O O . LEU A 1 87 ? -0.826 9.603 -0.730 1.00 96.12 87 LEU A O 1
ATOM 718 N N . THR A 1 88 ? -0.056 7.682 -1.620 1.00 97.25 88 THR A N 1
ATOM 719 C CA . THR A 1 88 ? -1.196 6.866 -1.182 1.00 97.25 88 THR A CA 1
ATOM 720 C C . THR A 1 88 ? -1.274 6.793 0.342 1.00 97.25 88 THR A C 1
ATOM 722 O O . THR A 1 88 ? -2.331 7.076 0.907 1.00 97.25 88 THR A O 1
ATOM 725 N N . CYS A 1 89 ? -0.165 6.484 1.016 1.00 96.81 89 CYS A N 1
ATOM 726 C CA . CYS A 1 89 ? -0.098 6.391 2.475 1.00 96.81 89 CYS A CA 1
ATOM 727 C C . CYS A 1 89 ? -0.426 7.733 3.140 1.00 96.81 89 CYS A C 1
ATOM 729 O O . CYS A 1 89 ? -1.249 7.790 4.054 1.00 96.81 89 CYS A O 1
ATOM 731 N N . LYS A 1 90 ? 0.129 8.836 2.622 1.00 96.06 90 LYS A N 1
ATOM 732 C CA . LYS A 1 90 ? -0.187 10.194 3.080 1.00 96.06 90 LYS A CA 1
ATOM 733 C C . LYS A 1 90 ? -1.681 10.499 2.954 1.00 96.06 90 LYS A C 1
ATOM 735 O O . LYS A 1 90 ? -2.285 11.022 3.888 1.00 96.06 90 LYS A O 1
ATOM 740 N N . SER A 1 91 ? -2.291 10.166 1.814 1.00 96.56 91 SER A N 1
ATOM 741 C CA . SER A 1 91 ? -3.729 10.365 1.595 1.00 96.56 91 SER A CA 1
ATOM 742 C C . SER A 1 91 ? -4.579 9.550 2.574 1.00 96.56 91 SER A C 1
ATOM 744 O O . SER A 1 91 ? -5.559 10.062 3.116 1.00 96.56 91 SER A O 1
ATOM 746 N N . VAL A 1 92 ? -4.197 8.299 2.835 1.00 96.31 92 VAL A N 1
ATOM 747 C CA . VAL A 1 92 ? -4.920 7.414 3.754 1.00 96.31 92 VAL A CA 1
ATOM 748 C C . VAL A 1 92 ? -4.800 7.879 5.203 1.00 96.31 92 VAL A C 1
ATOM 750 O O . VAL A 1 92 ? -5.823 7.953 5.878 1.00 96.31 92 VAL A O 1
ATOM 753 N N . LEU A 1 93 ? -3.620 8.304 5.664 1.00 94.94 93 LEU A N 1
ATOM 754 C CA . LEU A 1 93 ? -3.465 8.881 7.008 1.00 94.94 93 LEU A CA 1
ATOM 755 C C . LEU A 1 93 ? -4.335 10.122 7.211 1.00 94.94 93 LEU A C 1
ATOM 757 O O . LEU A 1 93 ? -4.973 10.252 8.251 1.00 94.94 93 LEU A O 1
ATOM 761 N N . LEU A 1 94 ? -4.422 11.002 6.208 1.00 93.19 94 LEU A N 1
ATOM 762 C CA . LEU A 1 94 ? -5.313 12.165 6.268 1.00 93.19 94 LEU A CA 1
ATOM 763 C C . LEU A 1 94 ? -6.787 11.755 6.387 1.00 93.19 94 LEU A C 1
ATOM 765 O O . LEU A 1 94 ? -7.548 12.412 7.095 1.00 93.19 94 LEU A O 1
ATOM 769 N N . LYS A 1 95 ? -7.206 10.676 5.714 1.00 92.12 95 LYS A N 1
ATOM 770 C CA . LYS A 1 95 ? -8.572 10.144 5.840 1.00 92.12 95 LYS A CA 1
ATOM 771 C C . LYS A 1 95 ? -8.815 9.539 7.220 1.00 92.12 95 LYS A C 1
ATOM 773 O O . LYS A 1 95 ? -9.840 9.834 7.819 1.00 92.12 95 LYS A O 1
ATOM 778 N N . ILE A 1 96 ? -7.877 8.742 7.728 1.00 89.88 96 ILE A N 1
ATOM 779 C CA . ILE A 1 96 ? -7.966 8.135 9.063 1.00 89.88 96 ILE A CA 1
ATOM 780 C C . ILE A 1 96 ? -8.028 9.223 10.145 1.00 89.88 96 ILE A C 1
ATOM 782 O O . ILE A 1 96 ? -8.873 9.142 11.029 1.00 89.88 96 ILE A O 1
ATOM 786 N N . GLY A 1 97 ? -7.194 10.264 10.052 1.00 79.31 97 GLY A N 1
ATOM 787 C CA . GLY A 1 97 ? -7.210 11.398 10.983 1.00 79.31 97 GLY A CA 1
ATOM 788 C C . GLY A 1 97 ? -8.564 12.109 11.023 1.00 79.31 97 GLY A C 1
ATOM 789 O O . GLY A 1 97 ? -9.125 12.284 12.097 1.00 79.31 97 GLY A O 1
ATOM 790 N N . LYS A 1 98 ? -9.154 12.398 9.854 1.00 68.06 98 LYS A N 1
ATOM 791 C CA . LYS A 1 98 ? -10.511 12.966 9.771 1.00 68.06 98 LYS A CA 1
ATOM 792 C C . LYS A 1 98 ? -11.577 12.055 10.383 1.00 68.06 98 LYS A C 1
ATOM 794 O O . LYS A 1 98 ? -12.498 12.546 11.023 1.00 68.06 98 LYS A O 1
ATOM 799 N N . ILE A 1 99 ? -11.472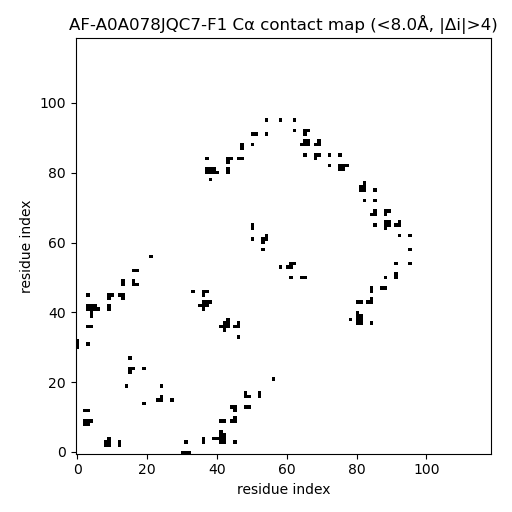 10.739 10.188 1.00 57.47 99 ILE A N 1
ATOM 800 C CA . ILE A 1 99 ? -12.404 9.772 10.789 1.00 57.47 99 ILE A CA 1
ATOM 801 C C . ILE A 1 99 ? -12.283 9.793 12.322 1.00 57.47 99 ILE A C 1
ATOM 803 O O . ILE A 1 99 ? -13.305 9.800 13.003 1.00 57.47 99 ILE A O 1
ATOM 807 N N . CYS A 1 100 ? -11.064 9.877 12.868 1.00 51.19 100 CYS A N 1
ATOM 808 C CA . CYS A 1 100 ? -10.852 10.007 14.313 1.00 51.19 100 CYS A CA 1
ATOM 809 C C . CYS A 1 100 ? -11.442 11.306 14.881 1.00 51.19 100 CYS A C 1
ATOM 811 O O . CYS A 1 100 ? -12.080 11.265 15.935 1.00 51.19 100 CYS A O 1
ATOM 813 N N . ASP A 1 101 ? -11.293 12.427 14.170 1.00 47.12 101 ASP A N 1
ATOM 814 C CA . ASP A 1 101 ? -11.882 13.708 14.576 1.00 47.12 101 ASP A CA 1
ATOM 815 C C . ASP A 1 101 ? -13.417 13.638 14.609 1.00 47.12 101 ASP A C 1
ATOM 817 O O . ASP A 1 101 ? -14.031 14.152 15.542 1.00 47.12 101 ASP A O 1
ATOM 821 N N . HIS A 1 102 ? -14.045 12.937 13.656 1.00 45.19 102 HIS A N 1
ATOM 822 C CA . HIS A 1 102 ? -15.494 12.706 13.663 1.00 45.19 102 HIS A CA 1
ATOM 823 C C . HIS A 1 102 ? -15.951 11.806 14.820 1.00 45.19 102 HIS A C 1
ATOM 825 O O . HIS A 1 102 ? -16.932 12.135 15.476 1.00 45.19 102 HIS A O 1
ATOM 831 N N . THR A 1 103 ? -15.221 10.736 15.156 1.00 45.31 103 THR A N 1
ATOM 832 C CA . THR A 1 103 ? -15.575 9.877 16.307 1.00 45.31 103 THR A CA 1
ATOM 833 C C . THR A 1 103 ? -15.400 10.567 17.666 1.00 45.31 103 THR A C 1
ATOM 835 O O . THR A 1 103 ? -16.161 10.303 18.600 1.00 45.31 103 THR A O 1
ATOM 838 N N . LEU A 1 104 ? -14.427 11.480 17.788 1.00 44.75 104 LEU A N 1
ATOM 839 C CA . LEU A 1 104 ? -14.265 12.336 18.968 1.00 44.75 104 LEU A CA 1
ATOM 840 C C . LEU A 1 104 ? -15.381 13.380 19.048 1.00 44.75 104 LEU A C 1
ATOM 842 O O . LEU A 1 104 ? -15.930 13.585 20.126 1.00 44.75 104 LEU A O 1
ATOM 846 N N . LEU A 1 105 ? -15.757 13.990 17.919 1.00 44.00 105 LEU A N 1
ATOM 847 C CA . LEU A 1 105 ? -16.909 14.887 17.843 1.00 44.00 105 LEU A CA 1
ATOM 848 C C . LEU A 1 105 ? -18.206 14.174 18.217 1.00 44.00 105 LEU A C 1
ATOM 850 O O . LEU A 1 105 ? -18.933 14.718 19.032 1.00 44.00 105 LEU A O 1
ATOM 854 N N . ASP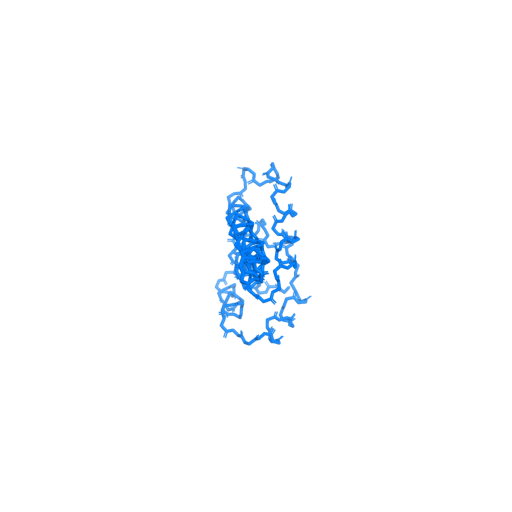 A 1 106 ? -18.465 12.959 17.736 1.00 43.97 106 ASP A N 1
ATOM 855 C CA . ASP A 1 106 ? -19.674 12.207 18.095 1.00 43.97 106 ASP A CA 1
ATOM 856 C C . ASP A 1 106 ? -19.696 11.835 19.587 1.00 43.97 106 ASP A C 1
ATOM 858 O O . ASP A 1 106 ? -20.728 11.958 20.245 1.00 43.97 106 ASP A O 1
ATOM 862 N N . SER A 1 107 ? -18.546 11.469 20.162 1.00 49.12 107 SER A N 1
ATOM 863 C CA . SER A 1 107 ?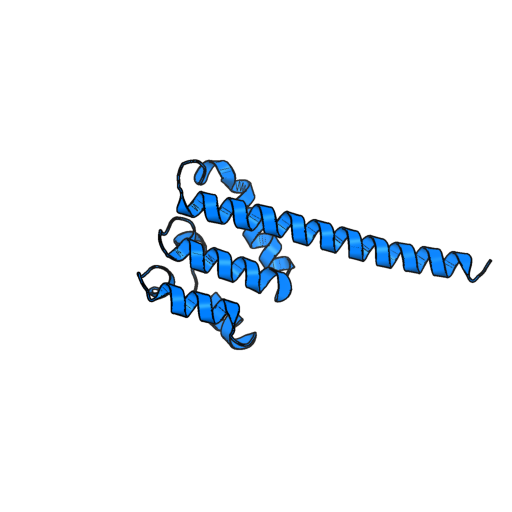 -18.423 11.156 21.595 1.00 49.12 107 SER A CA 1
ATOM 864 C C . SER A 1 107 ? -18.614 12.394 22.481 1.00 49.12 107 SER A C 1
ATOM 866 O O . SER A 1 107 ? -19.297 12.338 23.503 1.00 49.12 107 SER A O 1
ATOM 868 N N . VAL A 1 108 ? -18.043 13.534 22.080 1.00 52.12 108 VAL A N 1
ATOM 869 C CA . VAL A 1 108 ? -18.201 14.819 22.777 1.00 52.12 108 VAL A CA 1
ATOM 870 C C . VAL A 1 108 ? -19.615 15.368 22.579 1.00 52.12 108 VAL A C 1
ATOM 872 O O . VAL A 1 108 ? -20.192 15.889 23.526 1.00 52.12 108 VAL A O 1
ATOM 875 N N . PHE A 1 109 ? -20.220 15.203 21.403 1.00 49.03 109 PHE A N 1
ATOM 876 C CA . PHE A 1 109 ? -21.584 15.643 21.113 1.00 49.03 109 PHE A CA 1
ATOM 877 C C . PHE A 1 109 ? -22.617 14.827 21.898 1.00 49.03 109 PHE A C 1
ATOM 879 O O . PHE A 1 109 ? -23.541 15.413 22.453 1.00 49.03 109 PHE A O 1
ATOM 886 N N . PHE A 1 110 ? -22.429 13.510 22.048 1.00 47.88 110 PHE A N 1
ATOM 887 C CA . PHE A 1 110 ? -23.249 12.694 22.952 1.00 47.88 110 PHE A CA 1
ATOM 888 C C . PHE A 1 110 ? -23.090 13.114 24.416 1.00 47.88 110 PHE A C 1
ATOM 890 O O . PHE A 1 110 ? -24.088 13.204 25.128 1.00 47.88 110 PHE A O 1
ATOM 897 N N . LEU A 1 111 ? -21.868 13.428 24.861 1.00 50.81 111 LEU A N 1
ATOM 898 C CA . LEU A 1 111 ? -21.621 13.920 26.219 1.00 50.81 111 LEU A CA 1
ATOM 899 C C . LEU A 1 111 ? -22.291 15.287 26.458 1.00 50.81 111 LEU A C 1
ATOM 901 O O . LEU A 1 111 ? -22.935 15.490 27.484 1.00 50.81 111 LEU A O 1
ATOM 905 N N . PHE A 1 112 ? -22.203 16.206 25.491 1.00 49.09 112 PHE A N 1
ATOM 906 C CA . PHE A 1 112 ? -22.863 17.513 25.547 1.00 49.09 112 PHE A CA 1
ATOM 907 C C . PHE A 1 112 ?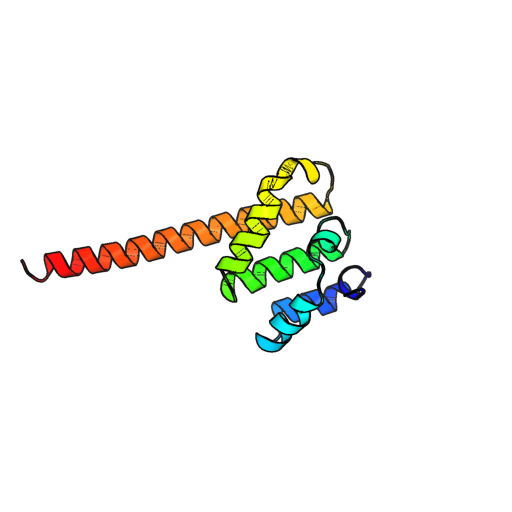 -24.392 17.397 25.493 1.00 49.09 112 PHE A C 1
ATOM 909 O O . PHE A 1 112 ? -25.078 18.086 26.246 1.00 49.09 112 PHE A O 1
ATOM 916 N N . LEU A 1 113 ? -24.942 16.499 24.670 1.00 50.19 113 LEU A N 1
ATOM 917 C CA . LEU A 1 113 ? -26.385 16.262 24.591 1.00 50.19 113 LEU A CA 1
ATOM 918 C C . LEU A 1 113 ? -26.935 15.677 25.902 1.00 50.19 113 LEU A C 1
ATOM 920 O O . LEU A 1 113 ? -28.021 16.064 26.333 1.00 50.19 113 LEU A O 1
ATOM 924 N N . HIS A 1 114 ? -26.171 14.805 26.568 1.00 49.19 114 HIS A N 1
ATOM 925 C CA . HIS A 1 114 ? -26.535 14.248 27.874 1.00 49.19 114 HIS A CA 1
ATOM 926 C C . HIS A 1 114 ? -26.495 15.293 28.997 1.00 49.19 114 HIS A C 1
ATOM 928 O O . HIS A 1 114 ? -27.297 15.224 29.920 1.00 49.19 114 HIS A O 1
ATOM 934 N N . ILE A 1 115 ? -25.593 16.277 28.928 1.00 54.81 115 ILE A N 1
ATOM 935 C CA . ILE A 1 115 ? -25.536 17.365 29.917 1.00 54.81 115 ILE A CA 1
ATOM 936 C C . ILE A 1 115 ? -26.723 18.327 29.741 1.00 54.81 115 ILE A C 1
ATOM 938 O O . ILE A 1 115 ? -27.290 18.780 30.730 1.00 54.81 115 ILE A O 1
ATOM 942 N N . PHE A 1 116 ? -27.147 18.599 28.503 1.00 48.91 116 PHE A N 1
ATOM 943 C CA . PHE A 1 116 ? -28.260 19.518 28.223 1.00 48.91 116 PHE A CA 1
ATOM 944 C C . PHE A 1 116 ? -29.663 18.910 28.374 1.00 48.91 116 PHE A C 1
ATOM 946 O O . PHE A 1 116 ? -30.628 19.657 28.463 1.00 48.91 116 PHE A O 1
ATOM 953 N N . THR A 1 117 ? -29.810 17.583 28.409 1.00 50.44 117 THR A N 1
ATOM 954 C CA . THR A 1 117 ? -31.116 16.929 28.657 1.00 50.44 117 THR A CA 1
ATOM 955 C C . THR A 1 117 ? -31.450 16.761 30.141 1.00 50.44 117 THR A C 1
ATOM 957 O O . THR A 1 117 ? -32.578 16.402 30.468 1.00 50.44 117 THR A O 1
ATOM 960 N N . PHE A 1 118 ? -30.496 17.031 31.037 1.00 51.00 118 PHE A N 1
ATOM 961 C CA . PHE A 1 118 ? -30.644 16.909 32.493 1.00 51.00 118 PHE A CA 1
ATOM 962 C C . PHE A 1 118 ? -30.588 18.260 33.233 1.00 51.00 118 PHE A C 1
ATOM 964 O O . PHE A 1 118 ? -30.427 18.278 34.455 1.00 51.00 118 PHE A O 1
ATOM 971 N N . LEU A 1 119 ? -30.730 19.376 32.511 1.00 45.81 119 LEU A N 1
ATOM 972 C CA . LEU A 1 119 ? -30.755 20.745 33.037 1.00 45.81 119 LEU A CA 1
ATOM 973 C C . LEU A 1 119 ? -32.058 21.433 32.622 1.00 45.81 119 LEU A C 1
ATOM 975 O O . LEU A 1 119 ? -32.645 22.126 33.482 1.00 45.81 119 LEU A O 1
#

Foldseek 3Di:
DVQCQDPPSVVVLLCQLVPNDPVSLVVSVVVDDLVVLLLGPRSLSSNLSNLVSCLPSPVVVSLVVLVVLLVPCVVCVPRVSNNSSNVSSVVSNVVSVVVVVVVVVVVVVVVVVVVVVVD

Mean predicted aligned error: 8.42 Å

Secondary structure (DSSP, 8-state):
-GGGTSTTHHHHHHHHHHHS-HHHHHHHHHT--SHHHHTSTTHHHHHHHHHHHHHHH-HHHHHHHHHHHHHTHHHHTT-HHHHHHHHHHHHHHHHHHHHHHHHHHHHHHHHHHHHHT--

Radius of gyration: 17.87 Å; Cα contacts (8 Å, |Δi|>4): 113; chains: 1; bounding box: 45×36×48 Å

Nearest PDB structures (foldseek):
  6atk-assembly3_C  TM=4.482E-01  e=3.082E+00  Homo sapiens
  6u7g-assembly2_B  TM=4.438E-01  e=4.402E+00  Homo sapiens
  3euh-assembly1_B  TM=3.692E-01  e=7.708E+00  Escherichia coli K-12
  7o40-assembly1_A  TM=4.311E-01  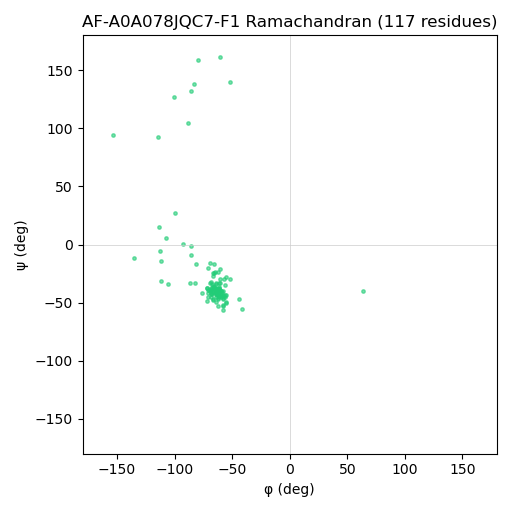e=8.980E+00  Synechocystis sp. PCC 6803 substr. Kazusa
  1t98-assembly1_A  TM=3.182E-01  e=8.111E+00  Escherichia coli

InterPro domains:
  IPR011989 Armadillo-like helical [G3DSA:1.25.10.10] (2-105)

pLDDT: mean 85.63, std 17.67, range [43.97, 97.94]